Protein AF-C4ZDT3-F1 (afdb_monomer_lite)

Sequence (147 aa):
MAKKNDRKEYNKLKKKKADNKKQQEQCQSEIDVLDEKIERLKAAYRKLDDAKEAIDDIKHNQRNMINSDLYQCMWTGSNAQECYDSCESGNLYTAYDGYVSNIDAAEDAINWEINTLKEKVNEKYGVLSGLVNAWDDLCTKIQNFFN

Radius of gyration: 31.68 Å; chains: 1; bounding box: 73×24×88 Å

Foldseek 3Di:
DVVVVLVVVLVVLVVVLVVLVVVLVVLVVVLVVLVVVLVVLVVVLVVLVVVLVVLVVVLVVLVCCQPDPVNVVPDDDDVSVVSNCVSVVCPSVVVSVVSNVVSVVSSVVSVVVSVVSVVVSVVSVVVSVVSVVVSVVSVVVSVVSVD

Structure (mmCIF, N/CA/C/O backbone):
data_AF-C4ZDT3-F1
#
_entry.id   AF-C4ZDT3-F1
#
loop_
_atom_site.group_PDB
_atom_site.id
_atom_site.type_symbol
_atom_site.label_atom_id
_atom_site.label_alt_id
_atom_site.label_comp_id
_atom_site.label_asym_i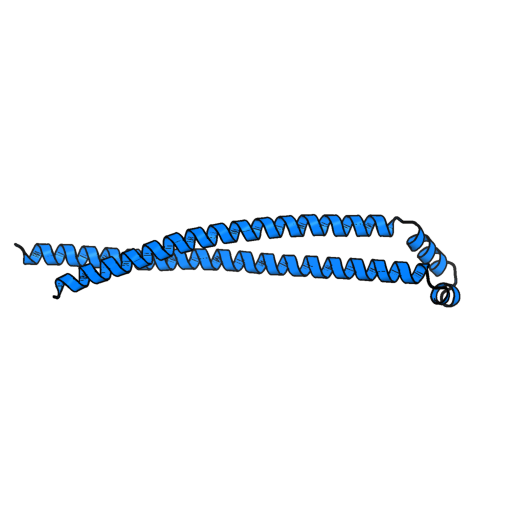d
_atom_site.label_entity_id
_atom_site.label_seq_id
_atom_site.pdbx_PDB_ins_code
_atom_site.Cartn_x
_atom_site.Cartn_y
_atom_site.Cartn_z
_atom_site.occupancy
_atom_site.B_iso_or_equiv
_atom_site.auth_seq_id
_atom_site.auth_comp_id
_atom_site.auth_asym_id
_atom_site.auth_atom_id
_atom_site.pdbx_PDB_model_num
ATOM 1 N N . MET A 1 1 ? -38.920 -2.439 44.630 1.00 52.78 1 MET A N 1
ATOM 2 C CA . MET A 1 1 ? -38.571 -1.562 43.485 1.00 52.78 1 MET A CA 1
ATOM 3 C C . MET A 1 1 ? -37.161 -1.806 42.933 1.00 52.78 1 MET A C 1
ATOM 5 O O . MET A 1 1 ? -37.022 -1.719 41.720 1.00 52.78 1 MET A O 1
ATOM 9 N N . ALA A 1 2 ? -36.171 -2.202 43.751 1.00 58.75 2 ALA A N 1
ATOM 10 C CA . ALA A 1 2 ? -34.787 -2.493 43.327 1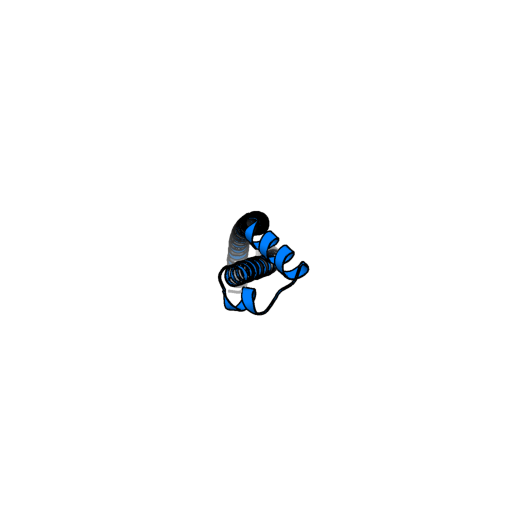.00 58.75 2 ALA A CA 1
ATOM 11 C C . ALA A 1 2 ? -34.662 -3.468 42.128 1.00 58.75 2 ALA A C 1
ATOM 13 O O . ALA A 1 2 ? -34.233 -3.057 41.058 1.00 58.75 2 ALA A O 1
ATOM 14 N N . LYS A 1 3 ? -35.226 -4.685 42.216 1.00 63.25 3 LYS A N 1
ATOM 15 C CA . LYS A 1 3 ? -35.120 -5.721 41.157 1.00 63.25 3 LYS A CA 1
ATOM 16 C C . LYS A 1 3 ? -35.597 -5.305 39.750 1.00 63.25 3 LYS A C 1
ATOM 18 O O . LYS A 1 3 ? -35.141 -5.852 38.748 1.00 63.25 3 LYS A O 1
ATOM 23 N N . LYS A 1 4 ? -36.554 -4.369 39.644 1.00 68.19 4 LYS A N 1
ATOM 24 C CA . LYS A 1 4 ? -37.061 -3.874 38.345 1.00 68.19 4 LYS A CA 1
ATOM 25 C C . LYS A 1 4 ? -36.125 -2.821 37.746 1.00 68.19 4 LYS A C 1
ATOM 27 O O . LYS A 1 4 ? -36.078 -2.697 36.524 1.00 68.19 4 LYS A O 1
ATOM 32 N N . ASN A 1 5 ? -35.408 -2.079 38.590 1.00 74.25 5 ASN A N 1
ATOM 33 C CA . ASN A 1 5 ? -34.404 -1.110 38.168 1.00 74.25 5 ASN A CA 1
ATOM 34 C C . ASN A 1 5 ? -33.146 -1.829 37.658 1.00 74.25 5 ASN A C 1
ATOM 36 O O . ASN A 1 5 ? -32.692 -1.551 36.551 1.00 74.25 5 ASN A O 1
ATOM 40 N N . ASP A 1 6 ? -32.702 -2.861 38.379 1.00 81.38 6 ASP A N 1
ATOM 41 C CA . ASP A 1 6 ? -31.522 -3.660 38.018 1.00 81.38 6 ASP A CA 1
ATOM 42 C C . ASP A 1 6 ? -31.698 -4.352 36.657 1.00 81.38 6 ASP A C 1
ATOM 44 O O . ASP A 1 6 ? -30.817 -4.319 35.800 1.00 81.38 6 ASP A O 1
ATOM 48 N N . ARG A 1 7 ? -32.899 -4.887 36.383 1.00 87.56 7 ARG A N 1
ATOM 49 C CA . ARG A 1 7 ? -33.219 -5.508 35.086 1.00 87.56 7 ARG A CA 1
ATOM 50 C C . ARG A 1 7 ? -33.226 -4.510 33.922 1.00 87.56 7 ARG A C 1
ATOM 52 O O . ARG A 1 7 ? -32.894 -4.884 32.796 1.00 87.56 7 ARG A O 1
ATOM 59 N N . LYS A 1 8 ? -33.623 -3.254 34.160 1.00 92.06 8 LYS A N 1
ATOM 60 C CA . LYS A 1 8 ? -33.584 -2.199 33.133 1.00 92.06 8 LYS A CA 1
ATOM 61 C C . LYS A 1 8 ? -32.144 -1.813 32.803 1.00 92.06 8 LYS A C 1
ATOM 63 O O . LYS A 1 8 ? -31.813 -1.731 31.620 1.00 92.06 8 LYS A O 1
ATOM 68 N N . GLU A 1 9 ? -31.303 -1.624 33.818 1.00 93.25 9 GLU A N 1
ATOM 69 C CA . GLU A 1 9 ? -29.896 -1.261 33.618 1.00 93.25 9 GLU A CA 1
ATOM 70 C C . GLU A 1 9 ? -29.117 -2.398 32.943 1.00 93.25 9 GLU A C 1
ATOM 72 O O . GLU A 1 9 ? -28.416 -2.160 31.960 1.00 93.25 9 GLU A O 1
ATOM 77 N N . TYR A 1 10 ? -29.352 -3.651 33.346 1.00 93.81 10 TYR A N 1
ATOM 78 C CA . TYR A 1 10 ? -28.793 -4.825 32.671 1.00 93.81 10 TYR A CA 1
ATOM 79 C C . TYR A 1 10 ? -29.124 -4.860 31.168 1.00 93.81 10 TYR A C 1
ATOM 81 O O . TYR A 1 10 ? -28.238 -5.002 30.322 1.00 93.81 10 TYR A O 1
ATOM 89 N N . ASN A 1 11 ? -30.400 -4.678 30.804 1.00 94.56 11 ASN A N 1
ATOM 90 C CA . ASN A 1 11 ? -30.822 -4.683 29.399 1.00 94.56 11 ASN A CA 1
ATOM 91 C C . ASN A 1 11 ? -30.187 -3.535 28.597 1.00 94.56 11 ASN A C 1
ATOM 93 O O . ASN A 1 11 ? -29.829 -3.715 27.431 1.00 94.56 11 ASN A O 1
ATOM 97 N N . LYS A 1 12 ? -30.022 -2.362 29.218 1.00 96.44 12 LYS A N 1
ATOM 98 C CA . LYS A 1 12 ? -29.347 -1.207 28.616 1.00 96.44 12 LYS A CA 1
ATOM 99 C C . LYS A 1 12 ? -27.870 -1.500 28.350 1.00 96.44 12 LYS A C 1
ATOM 101 O O . LYS A 1 12 ? -27.396 -1.217 27.252 1.00 96.44 12 LYS A O 1
ATOM 106 N N . LEU A 1 13 ? -27.160 -2.099 29.307 1.00 96.69 13 LEU A N 1
ATOM 107 C CA . LEU A 1 13 ? -25.764 -2.512 29.131 1.00 96.69 13 LEU A CA 1
ATOM 108 C C . LEU A 1 13 ? -25.623 -3.572 28.034 1.00 96.69 13 LEU A C 1
ATOM 110 O O . LEU A 1 13 ? -24.750 -3.452 27.178 1.00 96.69 13 LEU A O 1
ATOM 114 N N . LYS A 1 14 ? -26.530 -4.556 27.987 1.00 96.38 14 LYS A N 1
ATOM 115 C CA . LYS A 1 14 ? -26.552 -5.573 26.926 1.00 96.38 14 LYS A CA 1
ATOM 116 C C . LYS A 1 14 ? -26.736 -4.954 25.536 1.00 96.38 14 LYS A C 1
ATOM 118 O O . LYS A 1 14 ? -26.063 -5.370 24.596 1.00 96.38 14 LYS A O 1
ATOM 123 N N . LYS A 1 15 ? -27.609 -3.946 25.408 1.00 97.75 15 LYS A N 1
ATOM 124 C CA . LYS A 1 15 ? -27.790 -3.206 24.152 1.00 97.75 15 LYS A CA 1
ATOM 125 C C . LYS A 1 15 ? -26.519 -2.449 23.760 1.00 97.75 15 LYS A C 1
ATOM 127 O O . LYS A 1 15 ? -26.041 -2.633 22.650 1.00 97.75 15 LYS A O 1
ATOM 132 N N . LYS A 1 16 ? -25.928 -1.686 24.689 1.00 98.00 16 LYS A N 1
ATOM 133 C CA . LYS A 1 16 ? -24.658 -0.974 24.454 1.00 98.00 16 LYS A CA 1
ATOM 134 C C . LYS A 1 16 ? -23.542 -1.912 24.004 1.00 98.00 16 LYS A C 1
ATOM 136 O O . LYS A 1 16 ? -22.795 -1.572 23.100 1.00 98.00 16 LYS A O 1
ATOM 141 N N . LYS A 1 17 ? -23.457 -3.098 24.611 1.00 97.44 17 LYS A N 1
ATOM 142 C CA . LYS A 1 17 ? -22.500 -4.136 24.226 1.00 97.44 17 LYS A CA 1
ATOM 143 C C . LYS A 1 17 ? -22.724 -4.574 22.775 1.00 97.44 17 LYS A C 1
ATOM 145 O O . LYS A 1 17 ? -21.786 -4.565 21.990 1.00 97.44 17 LYS A O 1
ATOM 150 N N . ALA A 1 18 ? -23.962 -4.889 22.392 1.00 97.88 18 ALA A N 1
ATOM 151 C CA . ALA A 1 18 ? -24.282 -5.257 21.010 1.00 97.88 18 ALA A CA 1
ATOM 152 C C . ALA A 1 18 ? -23.970 -4.135 20.001 1.00 97.88 18 ALA A C 1
ATOM 154 O O . ALA A 1 18 ? -23.426 -4.415 18.936 1.00 97.88 18 ALA A O 1
ATOM 155 N N . ASP A 1 19 ? -24.278 -2.882 20.342 1.00 98.44 19 ASP A N 1
ATOM 156 C CA . ASP A 1 19 ? -23.991 -1.723 19.489 1.00 98.44 19 ASP A CA 1
ATOM 157 C C . ASP A 1 19 ? -22.476 -1.498 19.340 1.00 98.44 19 ASP A C 1
ATOM 159 O O . ASP A 1 19 ? -21.992 -1.280 18.232 1.00 98.44 19 ASP A O 1
ATOM 163 N N . ASN A 1 20 ? -21.712 -1.632 20.427 1.00 98.50 20 ASN A N 1
ATOM 164 C CA . ASN A 1 20 ? -20.253 -1.540 20.402 1.00 98.50 20 ASN A CA 1
ATOM 165 C C . ASN A 1 20 ? -19.626 -2.625 19.505 1.00 98.50 20 ASN A C 1
ATOM 167 O O . ASN A 1 20 ? -18.765 -2.299 18.695 1.00 98.50 20 ASN A O 1
ATOM 171 N N . LYS A 1 21 ? -20.110 -3.878 19.550 1.00 98.12 21 LYS A N 1
ATOM 172 C CA . LYS A 1 21 ? -19.629 -4.935 18.638 1.00 98.12 21 LYS A CA 1
ATOM 173 C C . LYS A 1 21 ? -19.820 -4.567 17.168 1.00 98.12 21 LYS A C 1
ATOM 175 O O . LYS A 1 21 ? -18.899 -4.729 16.379 1.00 98.12 21 LYS A O 1
ATOM 180 N N . LYS A 1 22 ? -20.989 -4.028 16.812 1.00 98.25 22 LYS A N 1
ATOM 181 C CA . LYS A 1 22 ? -21.254 -3.572 15.439 1.00 98.25 22 LYS A CA 1
ATOM 182 C C . LYS A 1 22 ? -20.308 -2.448 15.019 1.00 98.25 22 LYS A C 1
ATOM 184 O O . LYS A 1 22 ? -19.872 -2.413 13.877 1.00 98.25 22 LYS A O 1
ATOM 189 N N . GLN A 1 23 ? -19.986 -1.535 15.935 1.00 98.31 23 GLN A N 1
ATOM 190 C CA . GLN A 1 23 ? -19.016 -0.471 15.671 1.00 98.31 23 GLN A CA 1
ATOM 191 C C . GLN A 1 23 ? -17.602 -1.026 15.465 1.00 98.31 23 GLN A C 1
ATOM 193 O O . GLN A 1 23 ? -16.901 -0.536 14.587 1.00 98.31 23 GLN A O 1
ATOM 198 N N . GLN A 1 24 ? -17.196 -2.051 16.224 1.00 98.50 24 GLN A N 1
ATOM 199 C CA . GLN A 1 24 ? -15.912 -2.728 16.013 1.00 98.50 24 GLN A CA 1
ATOM 200 C C . GLN A 1 24 ? -15.854 -3.389 14.630 1.00 98.50 24 GLN A C 1
ATOM 202 O O . GLN A 1 24 ? -14.900 -3.165 13.896 1.00 98.50 24 GLN A O 1
ATOM 207 N N . GLU A 1 25 ? -16.892 -4.143 14.253 1.00 98.31 25 GLU A N 1
ATOM 208 C CA . GLU A 1 25 ? -16.991 -4.804 12.941 1.00 98.31 25 GLU A CA 1
ATOM 209 C C . GLU A 1 25 ? -16.929 -3.789 11.788 1.00 98.31 25 GLU A C 1
ATOM 211 O O . GLU A 1 25 ? -16.190 -3.983 10.824 1.00 98.31 25 GLU A O 1
ATOM 216 N N . GLN A 1 26 ? -17.646 -2.668 11.914 1.00 98.31 26 GLN A N 1
ATOM 217 C CA . GLN A 1 26 ? -17.606 -1.583 10.934 1.00 98.31 26 GLN A CA 1
ATOM 218 C C . GLN A 1 26 ? -16.214 -0.942 10.847 1.00 98.31 26 GLN A C 1
ATOM 220 O O . GLN A 1 26 ? -15.702 -0.721 9.752 1.00 98.31 26 GLN A O 1
ATOM 225 N N . CYS A 1 27 ? -15.589 -0.658 11.993 1.00 98.19 27 CYS A N 1
ATOM 226 C CA . CYS A 1 27 ? -14.259 -0.055 12.040 1.00 98.19 27 CYS A CA 1
ATOM 227 C C . CYS A 1 27 ? -13.197 -0.979 11.431 1.00 98.19 27 CYS A C 1
ATOM 229 O O . CYS A 1 27 ? -12.329 -0.502 10.706 1.00 98.19 27 CYS A O 1
ATOM 231 N N . GLN A 1 28 ? -13.286 -2.288 11.683 1.00 98.38 28 GLN A N 1
ATOM 232 C CA . GLN A 1 28 ? -12.394 -3.272 11.075 1.00 98.38 28 GLN A CA 1
ATOM 233 C C . GLN A 1 28 ? -12.575 -3.322 9.555 1.00 98.38 28 GLN A C 1
ATOM 235 O O . GLN A 1 28 ? -11.593 -3.240 8.829 1.00 98.38 28 GLN A O 1
ATOM 240 N N . SER A 1 29 ? -13.817 -3.346 9.062 1.00 98.38 29 SER A N 1
ATOM 241 C CA . SER A 1 29 ? -14.071 -3.335 7.617 1.00 98.38 29 SER A CA 1
ATOM 242 C C . SER A 1 29 ? -13.503 -2.090 6.924 1.00 98.38 29 SER A C 1
ATOM 244 O O . SER A 1 29 ? -13.061 -2.176 5.782 1.00 98.38 29 SER A O 1
ATOM 246 N N . GLU A 1 30 ? -13.515 -0.930 7.583 1.00 98.31 30 GLU A N 1
ATOM 247 C CA . GLU A 1 30 ? -12.909 0.293 7.044 1.00 98.31 30 GLU A CA 1
ATOM 248 C C . GLU A 1 30 ? -11.379 0.211 6.988 1.00 98.31 30 GLU A C 1
ATOM 250 O O . GLU A 1 30 ? -10.785 0.697 6.025 1.00 98.31 30 GLU A O 1
ATOM 255 N N . ILE A 1 31 ? -10.750 -0.413 7.989 1.00 98.50 31 ILE A N 1
ATOM 256 C CA . ILE A 1 31 ? -9.307 -0.690 7.997 1.00 98.50 31 ILE A CA 1
ATOM 257 C C . ILE A 1 31 ? -8.950 -1.617 6.833 1.00 98.50 31 ILE A C 1
ATOM 259 O O . ILE A 1 31 ? -8.075 -1.278 6.042 1.00 98.50 31 ILE A O 1
ATOM 263 N N . ASP A 1 32 ? -9.687 -2.717 6.668 1.00 98.44 32 ASP A N 1
ATOM 264 C CA . ASP A 1 32 ? -9.422 -3.713 5.625 1.00 98.44 32 ASP A CA 1
ATOM 265 C C . ASP A 1 32 ? -9.469 -3.084 4.216 1.00 98.44 32 ASP A C 1
ATOM 267 O O . ASP A 1 32 ? -8.609 -3.340 3.373 1.00 98.44 32 ASP A O 1
ATOM 271 N N . VAL A 1 33 ? -10.429 -2.184 3.967 1.00 98.50 33 VAL A N 1
ATOM 272 C CA . VAL A 1 33 ? -10.537 -1.448 2.693 1.00 98.50 33 VAL A CA 1
ATOM 273 C C . VAL A 1 33 ? -9.340 -0.519 2.457 1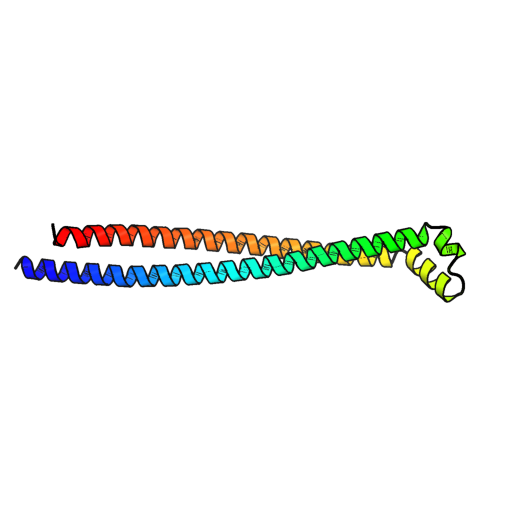.00 98.50 33 VAL A C 1
ATOM 275 O O . VAL A 1 33 ? -8.874 -0.378 1.320 1.00 98.50 33 VAL A O 1
ATOM 278 N N . LEU A 1 34 ? -8.843 0.145 3.503 1.00 98.56 34 LEU A N 1
ATOM 279 C CA . LEU A 1 34 ? -7.664 1.006 3.399 1.00 98.56 34 LEU A CA 1
ATOM 280 C C . LEU A 1 34 ? -6.401 0.181 3.127 1.00 98.56 34 LEU A C 1
ATOM 282 O O . LEU A 1 34 ? -5.618 0.555 2.249 1.00 98.56 34 LEU A O 1
ATOM 286 N N . ASP A 1 35 ? -6.241 -0.950 3.811 1.00 98.50 35 ASP A N 1
ATOM 287 C CA . ASP A 1 35 ? -5.122 -1.871 3.611 1.00 98.50 35 ASP A CA 1
ATOM 288 C C . ASP A 1 35 ? -5.124 -2.454 2.190 1.00 98.50 35 ASP A C 1
ATOM 290 O O . ASP A 1 35 ? -4.090 -2.453 1.517 1.00 98.50 35 ASP A O 1
ATOM 294 N N . GLU A 1 36 ? -6.289 -2.836 1.655 1.00 98.50 36 GLU A N 1
ATOM 295 C CA . GLU A 1 36 ? -6.410 -3.243 0.250 1.00 98.50 36 GLU A CA 1
ATOM 296 C C . GLU A 1 36 ? -5.952 -2.146 -0.720 1.00 98.50 36 GLU A C 1
ATOM 298 O O . GLU A 1 36 ? -5.273 -2.427 -1.714 1.00 98.50 36 GLU A O 1
ATOM 303 N N . LYS A 1 37 ? -6.317 -0.883 -0.460 1.00 98.50 37 LYS A N 1
ATOM 304 C CA . LYS A 1 37 ? -5.893 0.245 -1.302 1.00 98.50 37 LYS A CA 1
ATOM 305 C C . LYS A 1 37 ? -4.374 0.429 -1.243 1.00 98.50 37 LYS A C 1
ATOM 307 O O . LYS A 1 37 ? -3.755 0.642 -2.287 1.00 98.50 37 LYS A O 1
ATOM 312 N N . ILE A 1 38 ? -3.777 0.313 -0.056 1.00 98.69 38 ILE A N 1
ATOM 313 C CA . ILE A 1 38 ? -2.323 0.374 0.138 1.00 98.69 38 ILE A CA 1
ATOM 314 C C . ILE A 1 38 ? -1.627 -0.736 -0.658 1.00 98.69 38 ILE A C 1
ATOM 316 O O . ILE A 1 38 ? -0.661 -0.458 -1.368 1.00 98.69 38 ILE A O 1
ATOM 320 N N . GLU A 1 39 ? -2.118 -1.975 -0.604 1.00 98.56 39 GLU A N 1
ATOM 321 C CA . GLU A 1 39 ? -1.505 -3.090 -1.335 1.00 98.56 39 GLU A CA 1
ATOM 322 C C . GLU A 1 39 ? -1.596 -2.924 -2.857 1.00 98.56 39 GLU A C 1
ATOM 324 O O . GLU A 1 39 ? -0.626 -3.198 -3.572 1.00 98.56 39 GLU A O 1
ATOM 329 N N . ARG A 1 40 ? -2.711 -2.389 -3.371 1.00 98.56 40 ARG A N 1
ATOM 330 C CA . ARG A 1 40 ? -2.835 -2.051 -4.800 1.00 98.56 40 ARG A CA 1
ATOM 331 C C . ARG A 1 40 ? -1.832 -0.976 -5.221 1.00 98.56 40 ARG A C 1
ATOM 333 O O . ARG A 1 40 ? -1.226 -1.103 -6.283 1.00 98.56 40 ARG A O 1
ATOM 340 N N . LEU A 1 41 ? -1.618 0.045 -4.390 1.00 98.69 41 LEU A N 1
ATOM 341 C CA . LEU A 1 41 ? -0.624 1.092 -4.648 1.00 98.69 41 LEU A CA 1
ATOM 342 C C . LEU A 1 41 ? 0.808 0.544 -4.616 1.00 98.69 41 LEU A C 1
ATOM 344 O O . LEU A 1 41 ? 1.579 0.827 -5.527 1.00 98.69 41 LEU A O 1
ATOM 348 N N . LYS A 1 42 ? 1.148 -0.319 -3.651 1.00 98.50 42 LYS A N 1
ATOM 349 C CA . LYS A 1 42 ? 2.452 -1.011 -3.622 1.00 98.50 42 LYS A CA 1
ATOM 350 C C . LYS A 1 42 ? 2.671 -1.900 -4.846 1.00 98.50 42 LYS A C 1
ATOM 352 O O . LYS A 1 42 ? 3.798 -2.071 -5.303 1.00 98.50 42 LYS A O 1
ATOM 357 N N . ALA A 1 43 ? 1.618 -2.531 -5.363 1.00 98.38 43 ALA A N 1
ATOM 358 C CA . ALA A 1 43 ? 1.705 -3.310 -6.596 1.00 98.38 43 ALA A CA 1
ATOM 359 C C . ALA A 1 43 ? 1.934 -2.415 -7.825 1.00 98.38 43 ALA A C 1
ATOM 361 O O . ALA A 1 43 ? 2.715 -2.784 -8.695 1.00 98.38 43 ALA A O 1
ATOM 362 N N . ALA A 1 44 ? 1.288 -1.247 -7.890 1.00 98.31 44 ALA A N 1
ATOM 363 C CA . ALA A 1 44 ? 1.530 -0.269 -8.949 1.00 98.31 44 ALA A CA 1
ATOM 364 C C . ALA A 1 44 ? 2.961 0.287 -8.894 1.00 98.31 44 ALA A C 1
ATOM 366 O O . ALA A 1 44 ? 3.617 0.324 -9.927 1.00 98.31 44 ALA A O 1
ATOM 367 N N . TYR A 1 45 ? 3.454 0.623 -7.697 1.00 98.38 45 TYR A N 1
ATOM 368 C CA . TYR A 1 45 ? 4.833 1.063 -7.473 1.00 98.38 45 TYR A CA 1
ATOM 369 C C . TYR A 1 45 ? 5.846 0.064 -8.040 1.00 98.38 45 TYR A C 1
ATOM 371 O O . TYR A 1 45 ? 6.688 0.430 -8.843 1.00 98.38 45 TYR A O 1
ATOM 379 N N . ARG A 1 46 ? 5.714 -1.225 -7.696 1.00 98.25 46 ARG A N 1
ATOM 380 C CA . ARG A 1 46 ? 6.626 -2.274 -8.188 1.00 98.25 46 ARG A CA 1
ATOM 381 C C . ARG A 1 46 ? 6.686 -2.355 -9.715 1.00 98.25 46 ARG A C 1
ATOM 383 O O . ARG A 1 46 ? 7.749 -2.559 -10.267 1.00 98.25 46 ARG A O 1
ATOM 390 N N . LYS A 1 47 ? 5.560 -2.144 -10.403 1.00 98.06 47 LYS A N 1
ATOM 391 C CA . LYS A 1 47 ? 5.543 -2.129 -11.875 1.00 98.06 47 LYS A CA 1
ATOM 392 C C . LYS A 1 47 ? 6.251 -0.914 -12.473 1.00 98.06 47 LYS A C 1
ATOM 394 O O . LYS A 1 47 ? 6.713 -0.997 -13.605 1.00 98.06 47 LYS A O 1
ATOM 399 N N . LEU A 1 48 ? 6.245 0.217 -11.769 1.00 97.75 48 LEU A N 1
ATOM 400 C CA . LEU A 1 48 ? 6.981 1.410 -12.184 1.00 97.75 48 LEU A CA 1
ATOM 401 C C . LEU A 1 48 ? 8.487 1.195 -12.009 1.00 97.75 48 LEU A C 1
ATOM 403 O O . LEU A 1 48 ? 9.233 1.471 -12.944 1.00 97.75 48 LEU A O 1
ATOM 407 N N . ASP A 1 49 ? 8.880 0.592 -10.889 1.00 96.50 49 ASP A N 1
ATOM 408 C CA . ASP A 1 49 ? 10.260 0.198 -10.593 1.00 96.50 49 ASP A CA 1
ATOM 409 C C . ASP A 1 49 ? 10.796 -0.782 -11.657 1.00 96.50 49 ASP A C 1
ATOM 411 O O . ASP A 1 49 ? 11.803 -0.500 -12.305 1.00 96.50 49 ASP A O 1
ATOM 415 N N . ASP A 1 50 ? 10.042 -1.848 -11.972 1.00 97.25 50 ASP A N 1
ATOM 416 C CA . ASP A 1 50 ? 10.373 -2.795 -13.055 1.00 97.25 50 ASP A CA 1
ATOM 417 C C . ASP A 1 50 ? 10.535 -2.084 -14.419 1.00 97.25 50 ASP A C 1
ATOM 419 O O . ASP A 1 50 ? 11.410 -2.409 -15.224 1.00 97.25 50 ASP A O 1
ATOM 423 N N . ALA A 1 51 ? 9.666 -1.108 -14.718 1.00 96.69 51 ALA A N 1
ATOM 424 C CA . ALA A 1 51 ? 9.723 -0.362 -15.974 1.00 96.69 51 ALA A CA 1
ATOM 425 C C . ALA A 1 51 ? 10.952 0.553 -16.046 1.00 96.69 51 ALA A C 1
ATOM 427 O O . ALA A 1 51 ? 11.516 0.740 -17.126 1.00 96.69 51 ALA A O 1
ATOM 428 N N . LYS A 1 52 ? 11.372 1.113 -14.911 1.00 95.62 52 LYS A N 1
ATOM 429 C CA . LYS A 1 52 ? 12.569 1.942 -14.804 1.00 95.62 52 LYS A CA 1
ATOM 430 C C . LYS A 1 52 ? 13.837 1.108 -14.981 1.00 95.62 52 LYS A C 1
ATOM 432 O O . LYS A 1 52 ? 14.689 1.501 -15.775 1.00 95.62 52 LYS A O 1
ATOM 437 N N . GLU A 1 53 ? 13.908 -0.071 -14.362 1.00 95.94 53 GLU A N 1
ATOM 438 C CA . GLU A 1 53 ? 15.005 -1.028 -14.577 1.00 95.94 53 GLU A CA 1
ATOM 439 C C . GLU A 1 53 ? 15.105 -1.434 -16.058 1.00 95.94 53 GLU A C 1
ATOM 441 O O . GLU A 1 53 ? 16.183 -1.388 -16.650 1.00 95.94 53 GLU A O 1
ATOM 446 N N . ALA A 1 54 ? 13.972 -1.708 -16.714 1.00 96.44 54 ALA A N 1
ATOM 447 C CA . ALA A 1 54 ? 13.955 -2.017 -18.144 1.00 96.44 54 ALA A CA 1
ATOM 448 C C . ALA A 1 54 ? 14.465 -0.854 -19.023 1.00 96.44 54 ALA A C 1
ATOM 450 O O . ALA A 1 54 ? 15.121 -1.089 -20.041 1.00 96.44 54 ALA A O 1
ATOM 451 N N . ILE A 1 55 ? 14.180 0.402 -18.656 1.00 95.00 55 ILE A N 1
ATOM 452 C CA . ILE A 1 55 ? 14.722 1.577 -19.359 1.00 95.00 55 ILE A CA 1
ATOM 453 C C . ILE A 1 55 ? 16.240 1.664 -19.167 1.00 95.00 55 ILE A C 1
ATOM 455 O O . ILE A 1 55 ? 16.959 1.923 -20.137 1.00 95.00 55 ILE A O 1
ATOM 459 N N . ASP A 1 56 ? 16.734 1.420 -17.954 1.00 92.00 56 ASP A N 1
ATOM 460 C CA . ASP A 1 56 ? 18.168 1.421 -17.661 1.00 92.00 56 ASP A CA 1
ATOM 461 C C . ASP A 1 56 ? 18.912 0.324 -18.443 1.00 92.00 56 ASP A C 1
ATOM 463 O O . ASP A 1 56 ? 19.964 0.598 -19.032 1.00 92.00 56 ASP A O 1
ATOM 467 N N . ASP A 1 57 ? 18.332 -0.872 -18.566 1.00 93.88 57 ASP A N 1
ATOM 468 C CA . ASP A 1 57 ? 18.860 -1.959 -19.400 1.00 93.88 57 ASP A CA 1
ATOM 469 C C . ASP A 1 57 ? 18.920 -1.578 -20.885 1.00 93.88 57 ASP A C 1
ATOM 471 O O . ASP A 1 57 ? 19.928 -1.808 -21.565 1.00 93.88 57 ASP A O 1
ATOM 475 N N . ILE A 1 58 ? 17.859 -0.961 -21.415 1.00 91.00 58 ILE A N 1
ATOM 476 C CA . ILE A 1 58 ? 17.829 -0.475 -22.802 1.00 91.00 58 ILE A CA 1
ATOM 477 C C . ILE A 1 58 ? 18.925 0.575 -23.016 1.00 91.00 58 ILE A C 1
ATOM 479 O O . ILE A 1 58 ? 19.677 0.499 -23.994 1.00 91.00 58 ILE A O 1
ATOM 483 N N . LYS A 1 59 ? 19.061 1.526 -22.087 1.00 89.56 59 LYS A N 1
ATOM 484 C CA . LYS A 1 59 ? 20.082 2.580 -22.125 1.00 89.56 59 LYS A CA 1
ATOM 485 C C . LYS A 1 59 ? 21.493 1.989 -22.076 1.00 89.56 59 LYS A C 1
ATOM 487 O O . LYS A 1 59 ? 22.374 2.433 -22.818 1.00 89.56 59 LYS A O 1
ATOM 492 N N . HIS A 1 60 ? 21.708 0.960 -21.258 1.00 88.94 60 HIS A N 1
ATOM 493 C CA . HIS A 1 60 ? 22.970 0.229 -21.187 1.00 88.94 60 HIS A CA 1
ATOM 494 C C . HIS A 1 60 ? 23.293 -0.494 -22.504 1.00 88.94 60 HIS A C 1
ATOM 496 O O . HIS A 1 60 ? 24.396 -0.350 -23.038 1.00 88.94 60 HIS A O 1
ATOM 502 N N . ASN A 1 61 ? 22.325 -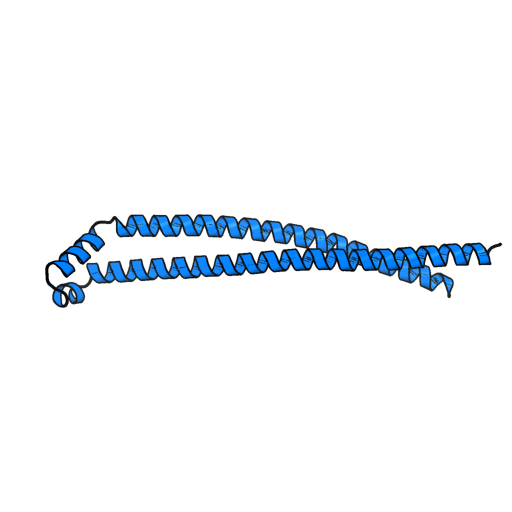1.212 -23.076 1.00 85.69 61 ASN A N 1
ATOM 503 C CA . ASN A 1 61 ? 22.493 -1.921 -24.344 1.00 85.69 61 ASN A CA 1
ATOM 504 C C . ASN A 1 61 ? 22.784 -0.967 -25.508 1.00 85.69 61 ASN A C 1
ATOM 506 O O . ASN A 1 61 ? 23.721 -1.206 -26.272 1.00 85.69 61 ASN A O 1
ATOM 510 N N . GLN A 1 62 ? 22.059 0.152 -25.600 1.00 84.56 62 GLN A N 1
ATOM 511 C CA . GLN A 1 62 ? 22.328 1.198 -26.589 1.00 84.56 62 GLN A CA 1
ATOM 512 C C . GLN A 1 62 ? 23.763 1.724 -26.466 1.00 84.56 62 GLN A C 1
ATOM 514 O O . GLN A 1 62 ? 24.473 1.852 -27.464 1.00 84.56 62 GLN A O 1
ATOM 519 N N . ARG A 1 63 ? 24.226 1.994 -25.241 1.00 84.12 63 ARG A N 1
ATOM 520 C CA . ARG A 1 63 ? 25.601 2.442 -25.002 1.00 84.12 63 ARG A CA 1
ATOM 521 C C . ARG A 1 63 ? 26.628 1.408 -25.467 1.00 84.12 63 ARG A C 1
ATOM 523 O O . ARG A 1 63 ? 27.648 1.792 -26.038 1.00 84.12 63 ARG A O 1
ATOM 530 N N . ASN A 1 64 ? 26.377 0.122 -25.243 1.00 84.06 64 ASN A N 1
ATOM 531 C CA . ASN A 1 64 ? 27.273 -0.945 -25.687 1.00 84.06 64 ASN A CA 1
ATOM 532 C C . ASN A 1 64 ? 27.297 -1.086 -27.214 1.00 84.06 64 ASN A C 1
ATOM 534 O O . ASN A 1 64 ? 28.362 -1.340 -27.767 1.00 84.06 64 ASN A O 1
ATOM 538 N N . MET A 1 65 ? 26.169 -0.872 -27.900 1.00 78.38 65 MET A N 1
ATOM 539 C CA . MET A 1 65 ? 26.122 -0.875 -29.368 1.00 78.38 65 MET A CA 1
ATOM 540 C C . MET A 1 65 ? 26.994 0.224 -29.982 1.00 78.38 65 MET A C 1
ATOM 542 O O . MET A 1 65 ? 27.682 -0.036 -30.963 1.00 78.38 65 MET A O 1
ATOM 546 N N . ILE A 1 66 ? 26.989 1.427 -29.397 1.00 75.44 66 ILE A N 1
ATOM 547 C CA . ILE A 1 66 ? 27.819 2.552 -29.859 1.00 75.44 66 ILE A CA 1
ATOM 548 C C . ILE A 1 66 ? 29.307 2.272 -29.605 1.00 75.44 66 ILE A C 1
ATOM 550 O O . ILE A 1 66 ? 30.139 2.485 -30.478 1.00 75.44 66 ILE A O 1
ATOM 554 N N . ASN A 1 67 ? 29.649 1.792 -28.405 1.00 77.25 67 ASN A N 1
ATOM 555 C CA . ASN A 1 67 ? 31.040 1.719 -27.938 1.00 77.25 67 ASN A CA 1
ATOM 556 C C . ASN A 1 67 ? 31.759 0.400 -28.270 1.00 77.25 67 ASN A C 1
ATOM 558 O O . ASN A 1 67 ? 32.873 0.180 -27.797 1.00 77.25 67 ASN A O 1
ATOM 562 N N . SER A 1 68 ? 31.126 -0.511 -29.009 1.00 77.75 68 SER A N 1
ATOM 563 C CA . SER A 1 68 ? 31.696 -1.822 -29.311 1.00 77.75 68 SER A CA 1
ATOM 564 C C . SER A 1 68 ? 32.096 -1.930 -30.777 1.00 77.75 68 SER A C 1
ATOM 566 O O . SER A 1 68 ? 31.246 -2.077 -31.659 1.00 77.75 68 SER A O 1
ATOM 568 N N . ASP A 1 69 ? 33.409 -1.996 -31.012 1.00 70.94 69 ASP A N 1
ATOM 569 C CA . ASP A 1 69 ? 34.007 -2.283 -32.325 1.00 70.94 69 ASP A CA 1
ATOM 570 C C . ASP A 1 69 ? 33.455 -3.583 -32.944 1.00 70.94 69 ASP A C 1
ATOM 572 O O . ASP A 1 69 ? 33.400 -3.747 -34.162 1.00 70.94 69 ASP A O 1
ATOM 576 N N . LEU A 1 70 ? 33.000 -4.510 -32.095 1.00 67.50 70 LEU A N 1
ATOM 577 C CA . LEU A 1 70 ? 32.446 -5.809 -32.465 1.00 67.50 70 LEU A CA 1
ATOM 578 C C . LEU A 1 70 ? 31.067 -5.675 -33.132 1.00 67.50 70 LEU A C 1
ATOM 580 O O . LEU A 1 70 ? 30.791 -6.366 -34.108 1.00 67.50 70 LEU A O 1
ATOM 584 N N . TYR A 1 71 ? 30.213 -4.762 -32.661 1.00 67.94 71 TYR A N 1
ATOM 585 C CA . TYR A 1 71 ? 28.914 -4.514 -33.293 1.00 67.94 71 TYR A CA 1
ATOM 586 C C . TYR A 1 71 ? 29.071 -3.744 -34.605 1.00 67.94 71 TYR A C 1
ATOM 588 O O . TYR A 1 71 ? 28.492 -4.158 -35.610 1.00 67.94 71 TYR A O 1
ATOM 596 N N . GLN A 1 72 ? 29.910 -2.703 -34.623 1.00 65.94 72 GLN A N 1
ATOM 597 C CA . GLN A 1 72 ? 30.157 -1.902 -35.828 1.00 65.94 72 GLN A CA 1
ATOM 598 C C . GLN A 1 72 ? 30.766 -2.723 -36.977 1.00 65.94 72 GLN A C 1
ATOM 600 O O . GLN A 1 72 ? 30.481 -2.454 -38.143 1.00 65.94 72 GLN A O 1
ATOM 605 N N . CYS A 1 73 ? 31.578 -3.748 -36.679 1.00 70.56 73 CYS A N 1
ATOM 606 C CA . CYS A 1 73 ? 32.155 -4.605 -37.719 1.00 70.56 73 CYS A CA 1
ATOM 607 C C . CYS A 1 73 ? 31.251 -5.773 -38.158 1.00 70.56 73 CYS A C 1
ATOM 609 O O . CYS A 1 73 ? 31.423 -6.269 -39.272 1.00 70.56 73 CYS A O 1
ATOM 611 N N . MET A 1 74 ? 30.291 -6.212 -37.331 1.00 72.62 74 MET A N 1
ATOM 612 C CA . MET A 1 74 ? 29.399 -7.337 -37.659 1.00 72.62 74 MET A CA 1
ATOM 613 C C . MET A 1 74 ? 28.076 -6.921 -38.314 1.00 72.62 74 MET A C 1
ATOM 615 O O . MET A 1 74 ? 27.508 -7.717 -39.064 1.00 72.62 74 MET A O 1
ATOM 619 N N . TRP A 1 75 ? 27.577 -5.705 -38.064 1.00 79.50 75 TRP A N 1
ATOM 620 C CA . TRP A 1 75 ? 26.320 -5.222 -38.639 1.00 79.50 75 TRP A CA 1
ATOM 621 C C . TRP A 1 75 ? 26.541 -3.971 -39.489 1.00 79.50 75 TRP A C 1
ATOM 623 O O . TRP A 1 75 ? 26.804 -2.885 -38.984 1.00 79.50 75 TRP A O 1
ATOM 633 N N . THR A 1 76 ? 26.451 -4.139 -40.810 1.00 80.12 76 THR A N 1
ATOM 634 C CA . THR A 1 76 ? 26.789 -3.106 -41.799 1.00 80.12 76 THR A CA 1
ATOM 635 C C . THR A 1 76 ? 25.640 -2.868 -42.782 1.00 80.12 76 THR A C 1
ATOM 637 O O . THR A 1 76 ? 24.721 -3.681 -42.904 1.00 80.12 76 THR A O 1
ATOM 640 N N . GLY A 1 77 ? 25.685 -1.740 -43.495 1.00 84.31 77 GLY A N 1
ATOM 641 C CA . GLY A 1 77 ? 24.659 -1.320 -44.455 1.00 84.31 77 GLY A CA 1
ATOM 642 C C . GLY A 1 77 ? 23.882 -0.086 -43.992 1.00 84.31 77 GLY A C 1
ATOM 643 O O . GLY A 1 77 ? 23.993 0.339 -42.845 1.00 84.31 77 GLY A O 1
ATOM 644 N N . SER A 1 78 ? 23.086 0.498 -44.893 1.00 84.44 78 SER A N 1
ATOM 645 C CA . SER A 1 78 ? 22.388 1.775 -44.658 1.00 84.44 78 SER A CA 1
ATOM 646 C C . SER A 1 78 ? 21.495 1.759 -43.416 1.00 84.44 78 SER A C 1
ATOM 648 O O . SER A 1 78 ? 21.503 2.709 -42.644 1.00 84.44 78 SER A O 1
ATOM 650 N N . ASN A 1 79 ? 20.782 0.655 -43.187 1.00 83.25 79 ASN A N 1
ATOM 651 C CA . ASN A 1 79 ? 19.866 0.524 -42.052 1.00 83.25 79 ASN A CA 1
ATOM 652 C C . ASN A 1 79 ? 20.611 0.412 -40.711 1.00 83.25 79 ASN A C 1
ATOM 654 O O . ASN A 1 79 ? 20.104 0.859 -39.687 1.00 83.25 79 ASN A O 1
ATOM 658 N N . ALA A 1 80 ? 21.806 -0.192 -40.709 1.00 82.50 80 ALA A N 1
ATOM 659 C CA . ALA A 1 80 ? 22.643 -0.271 -39.515 1.00 82.50 80 ALA A CA 1
ATOM 660 C C . ALA A 1 80 ? 23.202 1.116 -39.167 1.00 82.50 80 ALA A C 1
ATOM 662 O O . ALA A 1 80 ? 23.124 1.535 -38.016 1.00 82.50 80 ALA A O 1
ATOM 663 N N . GLN A 1 81 ? 23.674 1.861 -40.176 1.00 83.25 81 GLN A N 1
ATOM 664 C CA . GLN A 1 81 ? 24.169 3.227 -39.993 1.00 83.25 81 GLN A CA 1
ATOM 665 C C . GLN A 1 81 ? 23.089 4.153 -39.420 1.00 83.25 81 GLN A C 1
ATOM 667 O O . GLN A 1 81 ? 23.340 4.838 -38.437 1.00 83.25 81 GLN A O 1
ATOM 672 N N . GLU A 1 82 ? 21.868 4.104 -39.958 1.00 83.75 82 GLU A N 1
ATOM 673 C CA . GLU A 1 82 ? 20.739 4.892 -39.444 1.00 83.75 82 GLU A CA 1
ATOM 674 C C . GLU A 1 82 ? 20.432 4.579 -37.966 1.00 83.75 82 GLU A C 1
ATOM 676 O O . GLU A 1 82 ? 20.097 5.472 -37.182 1.00 83.75 82 GLU A O 1
ATOM 681 N N . CYS A 1 83 ? 20.593 3.317 -37.557 1.00 81.12 83 CYS A N 1
ATOM 682 C CA . CYS A 1 83 ? 20.432 2.900 -36.169 1.00 81.12 83 CYS A CA 1
ATOM 683 C C . CYS A 1 83 ? 21.547 3.456 -35.265 1.00 81.12 83 CYS A C 1
ATOM 685 O O . CYS A 1 83 ? 21.242 3.995 -34.199 1.00 81.12 83 CYS A O 1
ATOM 687 N N . TYR A 1 84 ? 22.815 3.388 -35.688 1.00 82.25 84 TYR A N 1
ATOM 688 C CA . TYR A 1 84 ? 23.942 3.962 -34.942 1.00 82.25 84 TYR A CA 1
ATOM 689 C C . TYR A 1 84 ? 23.827 5.480 -34.807 1.00 82.25 84 TYR A C 1
ATOM 691 O O . TYR A 1 84 ? 23.906 5.994 -33.693 1.00 82.25 84 TYR A O 1
ATOM 699 N N . ASP A 1 85 ? 23.527 6.177 -35.903 1.00 83.69 85 ASP A N 1
ATOM 700 C CA . ASP A 1 85 ? 23.340 7.629 -35.914 1.00 83.69 85 ASP A CA 1
ATOM 701 C C . ASP A 1 85 ? 22.206 8.036 -34.959 1.00 83.69 85 ASP A C 1
ATOM 703 O O . ASP A 1 85 ? 22.327 8.992 -34.190 1.00 83.69 85 ASP A O 1
ATOM 707 N N . SER A 1 86 ? 21.113 7.265 -34.935 1.00 80.62 86 SER A N 1
ATOM 708 C CA . SER A 1 86 ? 20.012 7.473 -33.989 1.00 80.62 86 SER A CA 1
ATOM 709 C C . SER A 1 86 ? 20.456 7.275 -32.536 1.00 80.62 86 SER A C 1
ATOM 711 O O . SER A 1 86 ? 20.071 8.061 -31.665 1.00 80.62 86 SER A O 1
ATOM 713 N N . CYS A 1 87 ? 21.293 6.269 -32.269 1.00 80.94 87 CYS A N 1
ATOM 714 C CA . CYS A 1 87 ? 21.842 5.993 -30.942 1.00 80.94 87 CYS A CA 1
ATOM 715 C C . CYS A 1 87 ? 22.818 7.081 -30.462 1.00 80.94 87 CYS A C 1
ATOM 717 O O . CYS A 1 87 ? 22.826 7.403 -29.270 1.00 80.94 87 CYS A O 1
ATOM 719 N N . GLU A 1 88 ? 23.603 7.664 -31.369 1.00 81.50 88 GLU A N 1
ATOM 720 C CA . GLU A 1 88 ? 24.563 8.740 -31.093 1.00 81.50 88 GLU A CA 1
ATOM 721 C C . GLU A 1 88 ? 23.918 10.130 -31.030 1.00 81.50 88 GLU A C 1
ATOM 723 O O . GLU A 1 88 ? 24.433 11.012 -30.345 1.00 81.50 88 GLU A O 1
ATOM 728 N N . SER A 1 89 ? 22.761 10.321 -31.675 1.00 82.56 89 SER A N 1
ATOM 729 C CA . SER A 1 89 ? 22.070 11.617 -31.783 1.00 82.56 89 SER A CA 1
ATOM 730 C C . SER A 1 89 ? 21.708 12.281 -30.446 1.00 82.56 89 SER A C 1
ATOM 732 O O . SER A 1 89 ? 21.292 13.437 -30.427 1.00 82.56 89 SER A O 1
ATOM 734 N N . GLY A 1 90 ? 21.793 11.559 -29.324 1.00 78.50 90 GLY A N 1
ATOM 735 C CA . GLY A 1 90 ? 21.453 12.061 -27.989 1.00 78.50 90 GLY A CA 1
ATOM 736 C C . GLY A 1 90 ? 19.948 12.163 -27.713 1.00 78.50 90 GLY A C 1
ATOM 737 O O . GLY A 1 90 ? 19.540 12.167 -26.552 1.00 78.50 90 GLY A O 1
ATOM 738 N N . ASN A 1 91 ? 19.104 12.168 -28.749 1.00 84.00 91 ASN A N 1
ATOM 739 C CA . ASN A 1 91 ? 17.648 12.284 -28.619 1.00 84.00 91 ASN A CA 1
ATOM 740 C C . ASN A 1 91 ? 17.038 11.136 -27.803 1.00 84.00 91 ASN A C 1
ATOM 742 O O . ASN A 1 91 ? 16.152 11.369 -26.983 1.00 84.00 91 ASN A O 1
ATOM 746 N N . LEU A 1 92 ? 17.541 9.910 -27.986 1.00 83.44 92 LEU A N 1
ATOM 747 C CA . LEU A 1 92 ? 17.090 8.738 -27.231 1.00 83.44 92 LEU A CA 1
ATOM 748 C C . LEU A 1 92 ? 17.437 8.840 -25.741 1.00 83.44 92 LEU A C 1
ATOM 750 O O . LEU A 1 92 ? 16.594 8.537 -24.904 1.00 83.44 92 LEU A O 1
ATOM 754 N N . TYR A 1 93 ? 18.629 9.339 -25.399 1.00 84.94 93 TYR A N 1
ATOM 755 C CA . TYR A 1 93 ? 19.018 9.546 -24.001 1.00 84.94 93 TYR A CA 1
ATOM 756 C C . TYR A 1 93 ? 18.127 10.584 -23.315 1.00 84.94 93 TYR A C 1
ATOM 758 O O . TYR A 1 93 ? 17.612 10.317 -22.234 1.00 84.94 93 TYR A O 1
ATOM 766 N N . THR A 1 94 ? 17.866 11.715 -23.979 1.00 89.00 94 THR A N 1
ATOM 767 C CA . THR A 1 94 ? 16.932 12.738 -23.479 1.00 89.00 94 THR A CA 1
ATOM 768 C C . THR A 1 94 ? 15.523 12.171 -23.286 1.00 89.00 94 THR A C 1
ATOM 770 O O . THR A 1 94 ? 14.861 12.482 -22.297 1.00 89.00 94 THR A O 1
ATOM 773 N N . ALA A 1 95 ? 15.057 11.321 -24.208 1.00 89.94 95 ALA A N 1
ATOM 774 C CA . ALA A 1 95 ? 13.758 10.668 -24.086 1.00 89.94 95 ALA A CA 1
ATOM 775 C C . ALA A 1 95 ? 13.709 9.711 -22.883 1.00 89.94 95 ALA A C 1
ATOM 777 O O . ALA A 1 95 ? 12.765 9.787 -22.098 1.00 89.94 95 ALA A O 1
ATOM 778 N N . TYR A 1 96 ? 14.724 8.857 -22.699 1.00 91.88 96 TYR A N 1
ATOM 779 C CA . TYR A 1 96 ? 14.807 7.957 -21.544 1.00 91.88 96 TYR A CA 1
ATOM 780 C C . TYR A 1 96 ? 14.849 8.717 -20.223 1.00 91.88 96 TYR A C 1
ATOM 782 O O . TYR A 1 96 ? 14.077 8.392 -19.327 1.00 91.88 96 TYR A O 1
ATOM 790 N N . ASP A 1 97 ? 15.672 9.761 -20.115 1.00 91.44 97 ASP A N 1
ATOM 791 C CA . ASP A 1 97 ? 15.759 10.576 -18.899 1.00 91.44 97 ASP A CA 1
ATOM 792 C C . ASP A 1 97 ? 14.413 11.254 -18.587 1.00 91.44 97 ASP A C 1
ATOM 794 O O . ASP A 1 97 ? 14.002 11.334 -17.427 1.00 91.44 97 ASP A O 1
ATOM 798 N N . GLY A 1 98 ? 13.679 11.677 -19.622 1.00 94.75 98 GLY A N 1
ATOM 799 C CA . GLY A 1 98 ? 12.311 12.175 -19.489 1.00 94.75 98 GLY A CA 1
ATOM 800 C C . GLY A 1 98 ? 11.331 11.110 -18.984 1.00 94.75 98 GLY A C 1
ATOM 801 O O . GLY A 1 98 ? 10.525 11.392 -18.097 1.00 94.75 98 GLY A O 1
ATOM 802 N N . TYR A 1 99 ? 11.400 9.881 -19.504 1.00 95.00 99 TYR A N 1
ATOM 803 C CA . TYR A 1 99 ? 10.570 8.773 -19.019 1.00 95.00 99 TYR A CA 1
ATOM 804 C C . TYR A 1 99 ? 10.884 8.412 -17.567 1.00 95.00 99 TYR A C 1
ATOM 806 O O . TYR A 1 99 ? 9.953 8.300 -16.773 1.00 95.00 99 TYR A O 1
ATOM 814 N N . VAL A 1 100 ? 12.165 8.302 -17.208 1.00 96.00 100 VAL A N 1
ATOM 815 C CA . VAL A 1 100 ? 12.601 8.029 -15.831 1.00 96.00 100 VAL A CA 1
ATOM 816 C C . VAL A 1 100 ? 12.123 9.131 -14.888 1.00 96.00 100 VAL A C 1
ATOM 818 O O . VAL A 1 100 ? 11.516 8.829 -13.870 1.00 96.00 100 VAL A O 1
ATOM 821 N N . SER A 1 101 ? 12.272 10.404 -15.267 1.00 96.50 101 SER A N 1
ATOM 822 C CA . SER A 1 101 ? 11.798 11.533 -14.450 1.00 96.50 101 SER A CA 1
ATOM 823 C C . SER A 1 101 ? 10.282 11.497 -14.211 1.00 96.50 101 SER A C 1
ATOM 825 O O . SER A 1 101 ? 9.806 11.828 -13.126 1.00 96.50 101 SER A O 1
ATOM 827 N N . ASN A 1 102 ? 9.501 11.091 -15.218 1.00 96.81 102 ASN A N 1
ATOM 828 C CA . ASN A 1 102 ? 8.052 10.930 -15.074 1.00 96.81 102 ASN A CA 1
ATOM 829 C C . ASN A 1 102 ? 7.687 9.739 -14.177 1.00 96.81 102 ASN A C 1
ATOM 831 O O . ASN A 1 102 ? 6.708 9.821 -13.433 1.00 96.81 102 ASN A O 1
ATOM 835 N N . ILE A 1 103 ? 8.453 8.646 -14.254 1.00 97.44 103 ILE A N 1
ATOM 836 C CA . ILE A 1 103 ? 8.296 7.490 -13.368 1.00 97.44 103 ILE A CA 1
ATOM 837 C C . ILE A 1 103 ? 8.599 7.897 -11.923 1.00 97.44 103 ILE A C 1
ATOM 839 O O . ILE A 1 103 ? 7.756 7.662 -11.063 1.00 97.44 103 ILE A O 1
ATOM 843 N N . ASP A 1 104 ? 9.706 8.598 -11.676 1.00 97.62 104 ASP A N 1
ATOM 844 C CA . ASP A 1 104 ? 10.092 9.087 -10.344 1.00 97.62 104 ASP A CA 1
ATOM 845 C C . ASP A 1 104 ? 8.991 9.952 -9.722 1.00 97.62 104 ASP A C 1
ATOM 847 O O . ASP A 1 104 ? 8.574 9.738 -8.585 1.00 97.62 104 ASP A O 1
ATOM 851 N N . ALA A 1 105 ? 8.436 10.888 -10.498 1.00 97.94 105 ALA A N 1
ATOM 852 C CA . ALA A 1 105 ? 7.333 11.724 -10.036 1.00 97.94 105 ALA A CA 1
ATOM 853 C C . ALA A 1 105 ? 6.074 10.906 -9.678 1.00 97.94 105 ALA A C 1
ATOM 855 O O . ALA A 1 105 ? 5.348 11.248 -8.739 1.00 97.94 105 ALA A O 1
ATOM 856 N N . ALA A 1 106 ? 5.795 9.829 -10.419 1.00 97.88 106 ALA A N 1
ATOM 857 C CA . ALA A 1 106 ? 4.679 8.934 -10.130 1.00 97.88 106 ALA A CA 1
ATOM 858 C C . ALA A 1 106 ? 4.941 8.063 -8.888 1.00 97.88 106 ALA A C 1
ATOM 860 O O . ALA A 1 106 ? 4.037 7.884 -8.069 1.00 97.88 106 ALA A O 1
ATOM 861 N N . GLU A 1 107 ? 6.163 7.558 -8.721 1.00 97.94 107 GLU A N 1
ATOM 862 C CA . GLU A 1 107 ? 6.612 6.818 -7.538 1.00 97.94 107 GLU A CA 1
ATOM 863 C C . GLU A 1 107 ? 6.505 7.668 -6.268 1.00 97.94 107 GLU A C 1
ATOM 865 O O . GLU A 1 107 ? 5.929 7.217 -5.274 1.00 97.94 107 GLU A O 1
ATOM 870 N N . ASP A 1 108 ? 6.958 8.923 -6.319 1.00 98.31 108 ASP A N 1
ATOM 871 C CA . ASP A 1 108 ? 6.844 9.885 -5.221 1.00 98.31 108 ASP A CA 1
ATOM 872 C C . ASP A 1 108 ? 5.382 10.147 -4.841 1.00 98.31 108 ASP A C 1
ATOM 874 O O . ASP A 1 108 ? 5.019 10.119 -3.659 1.00 98.31 108 ASP A O 1
ATOM 878 N N . ALA A 1 109 ? 4.511 10.350 -5.835 1.00 98.38 109 ALA A N 1
ATOM 879 C CA . ALA A 1 109 ? 3.083 10.549 -5.605 1.00 98.38 109 ALA A CA 1
ATOM 880 C C . ALA A 1 109 ? 2.422 9.315 -4.963 1.00 98.38 109 ALA A C 1
ATOM 882 O O . ALA A 1 109 ? 1.614 9.448 -4.038 1.00 98.38 109 ALA A O 1
ATOM 883 N N . ILE A 1 110 ? 2.779 8.108 -5.416 1.00 98.50 110 ILE A N 1
ATOM 884 C CA . ILE A 1 110 ? 2.294 6.853 -4.830 1.00 98.50 110 ILE A CA 1
ATOM 885 C C . ILE A 1 110 ? 2.785 6.704 -3.387 1.00 98.50 110 ILE A C 1
ATOM 887 O O . ILE A 1 110 ? 1.988 6.378 -2.503 1.00 98.50 110 ILE A O 1
ATOM 891 N N . ASN A 1 111 ? 4.067 6.964 -3.130 1.00 98.31 111 ASN A N 1
ATOM 892 C CA . ASN A 1 111 ? 4.655 6.894 -1.794 1.00 98.31 111 ASN A CA 1
ATOM 893 C C . ASN A 1 111 ? 3.973 7.859 -0.824 1.00 98.31 111 ASN A C 1
ATOM 895 O O . ASN A 1 111 ? 3.659 7.482 0.311 1.00 98.31 111 ASN A O 1
ATOM 899 N N . TRP A 1 112 ? 3.688 9.080 -1.281 1.00 98.56 112 TRP A N 1
ATOM 900 C CA . TRP A 1 112 ? 2.926 10.052 -0.510 1.00 98.56 112 TRP A CA 1
ATOM 901 C C . TRP A 1 112 ? 1.553 9.486 -0.126 1.00 98.56 112 TRP A C 1
ATOM 903 O O . TRP A 1 112 ? 1.199 9.454 1.056 1.00 98.56 112 TRP A O 1
ATOM 913 N N . GLU A 1 113 ? 0.782 8.996 -1.103 1.00 98.56 113 GLU A N 1
ATOM 914 C CA . GLU A 1 113 ? -0.576 8.485 -0.865 1.00 98.56 113 GLU A CA 1
ATOM 915 C C . GLU A 1 113 ? -0.570 7.264 0.063 1.00 98.56 113 GLU A C 1
ATOM 917 O O . GLU A 1 113 ? -1.408 7.176 0.963 1.00 98.56 113 GLU A O 1
ATOM 922 N N . ILE A 1 114 ? 0.398 6.352 -0.084 1.00 98.56 114 ILE A N 1
ATOM 923 C CA . ILE A 1 114 ? 0.567 5.209 0.825 1.00 98.56 114 ILE A CA 1
ATOM 924 C C . ILE A 1 114 ? 0.755 5.686 2.267 1.00 98.56 114 ILE A C 1
ATOM 926 O O . ILE A 1 114 ? 0.105 5.153 3.168 1.00 98.56 114 ILE A O 1
ATOM 930 N N . ASN A 1 115 ? 1.621 6.673 2.504 1.00 98.50 115 ASN A N 1
ATOM 931 C CA . ASN A 1 115 ? 1.867 7.184 3.853 1.00 98.50 115 ASN A CA 1
ATOM 932 C C . ASN A 1 115 ? 0.605 7.807 4.460 1.00 98.50 115 ASN A C 1
ATOM 934 O O . ASN A 1 115 ? 0.269 7.525 5.607 1.00 98.50 115 ASN A O 1
ATOM 938 N N . THR A 1 116 ? -0.167 8.550 3.675 1.00 98.50 116 THR A N 1
ATOM 939 C CA . THR A 1 116 ? -1.430 9.124 4.156 1.00 98.50 116 THR A CA 1
ATOM 940 C C . THR A 1 116 ? -2.505 8.091 4.432 1.00 98.50 116 THR A C 1
ATOM 942 O O . THR A 1 116 ? -3.279 8.237 5.378 1.00 98.50 116 THR A O 1
ATOM 945 N N . LEU A 1 117 ? -2.576 7.025 3.638 1.00 98.62 117 LEU A N 1
ATOM 946 C CA . LEU A 1 117 ? -3.482 5.921 3.937 1.00 98.62 117 LEU A CA 1
ATOM 947 C C . LEU A 1 117 ? -3.062 5.188 5.216 1.00 98.62 117 LEU A C 1
ATOM 949 O O . LEU A 1 117 ? -3.933 4.865 6.018 1.00 98.62 117 LEU A O 1
ATOM 953 N N . LYS A 1 118 ? -1.758 4.999 5.455 1.00 98.38 118 LYS A N 1
ATOM 954 C CA . LYS A 1 118 ? -1.249 4.420 6.710 1.00 98.38 118 LYS A CA 1
ATOM 955 C C . LYS A 1 118 ? -1.610 5.263 7.932 1.00 98.38 118 LYS A C 1
ATOM 957 O O . LYS A 1 118 ? -2.016 4.697 8.941 1.00 98.38 118 LYS A O 1
ATOM 962 N N . GLU A 1 119 ? -1.524 6.589 7.845 1.00 98.50 119 GLU A N 1
ATOM 963 C CA . GLU A 1 119 ? -1.980 7.473 8.929 1.00 98.50 119 GLU A CA 1
ATOM 964 C C . GLU A 1 119 ? -3.475 7.276 9.221 1.00 98.50 119 GLU A C 1
ATOM 966 O O . GLU A 1 119 ? -3.867 7.065 10.367 1.00 98.50 119 GLU A O 1
ATOM 971 N N . LYS A 1 120 ? -4.319 7.210 8.182 1.00 98.38 120 LYS A N 1
ATOM 972 C CA . LYS A 1 120 ? -5.758 6.926 8.352 1.00 98.38 120 LYS A CA 1
ATOM 973 C C . LYS A 1 120 ? -6.015 5.551 8.971 1.00 98.38 120 LYS A C 1
ATOM 975 O O . LYS A 1 120 ? -6.918 5.408 9.793 1.00 98.38 120 LYS A O 1
ATOM 980 N N . VAL A 1 121 ? -5.235 4.540 8.590 1.00 98.38 121 VAL A N 1
ATOM 981 C CA . VAL A 1 121 ? -5.289 3.204 9.200 1.00 98.38 121 VAL A CA 1
ATOM 982 C C . VAL A 1 121 ? -4.942 3.286 10.690 1.00 98.38 121 VAL A C 1
ATOM 984 O O . VAL A 1 121 ? -5.689 2.762 11.516 1.00 98.38 121 VAL A O 1
ATOM 987 N N . ASN A 1 122 ? -3.881 4.007 11.059 1.00 97.88 122 ASN A N 1
ATOM 988 C CA . ASN A 1 122 ? -3.483 4.201 12.457 1.00 97.88 122 ASN A CA 1
ATOM 989 C C . ASN A 1 122 ? -4.574 4.898 13.285 1.00 97.88 122 ASN A C 1
ATOM 991 O O . ASN A 1 122 ? -4.899 4.445 14.386 1.00 97.88 122 ASN A O 1
ATOM 995 N N . GLU A 1 123 ? -5.188 5.958 12.752 1.00 98.12 123 GLU A N 1
ATOM 996 C CA . GLU A 1 123 ? -6.322 6.640 13.389 1.00 98.12 123 GLU A CA 1
ATOM 997 C C . GLU A 1 123 ? -7.479 5.667 13.664 1.00 98.12 123 GLU A C 1
ATOM 999 O O . GLU A 1 123 ? -8.034 5.636 14.769 1.00 98.12 123 GLU A O 1
ATOM 1004 N N . LYS A 1 124 ? -7.821 4.823 12.683 1.00 97.88 124 LYS A N 1
ATOM 1005 C CA . LYS A 1 124 ? -8.887 3.818 12.811 1.00 97.88 124 LYS A CA 1
ATOM 1006 C C . LYS A 1 124 ? -8.541 2.730 13.821 1.00 97.88 124 LYS A C 1
ATOM 1008 O O . LYS A 1 124 ? -9.401 2.373 14.625 1.00 97.88 124 LYS A O 1
ATOM 1013 N N . TYR A 1 125 ? -7.295 2.261 13.865 1.00 97.81 125 TYR A N 1
ATOM 1014 C CA . TYR A 1 125 ? -6.840 1.348 14.918 1.00 97.81 125 TYR A CA 1
ATOM 1015 C C . TYR A 1 125 ? -6.957 1.973 16.315 1.00 97.81 125 TYR A C 1
ATOM 1017 O O . TYR A 1 125 ? -7.350 1.288 17.261 1.00 97.81 125 TYR A O 1
ATOM 1025 N N . GLY A 1 126 ? -6.698 3.278 16.449 1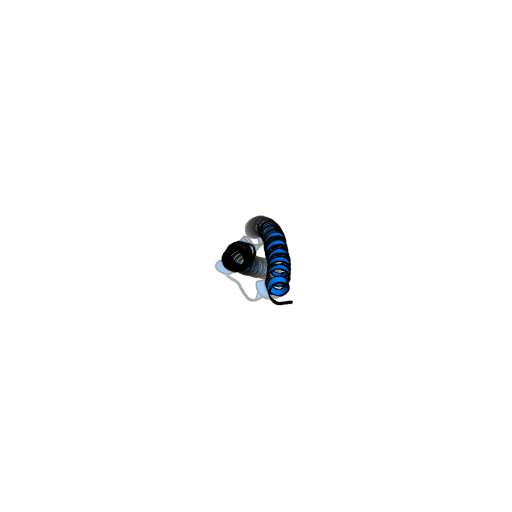.00 97.88 126 GLY A N 1
ATOM 1026 C CA . GLY A 1 126 ? -6.937 4.018 17.690 1.00 97.88 126 GLY A CA 1
ATOM 1027 C C . GLY A 1 126 ? -8.408 3.985 18.122 1.00 97.88 126 GLY A C 1
ATOM 1028 O O . GLY A 1 126 ? -8.714 3.685 19.280 1.00 97.88 126 GLY A O 1
ATOM 1029 N N . VAL A 1 127 ? -9.331 4.218 17.184 1.00 98.12 127 VAL A N 1
ATOM 1030 C CA . VAL A 1 127 ? -10.780 4.113 17.432 1.00 98.12 127 VAL A CA 1
ATOM 1031 C C . VAL A 1 127 ? -11.174 2.689 17.829 1.00 98.12 127 VAL A C 1
ATOM 1033 O O . VAL A 1 127 ? -11.873 2.505 18.827 1.00 98.12 127 VAL A O 1
ATOM 1036 N N . LEU A 1 128 ? -10.702 1.682 17.091 1.00 98.25 128 LEU A N 1
ATOM 1037 C CA . LEU A 1 128 ? -10.985 0.274 17.365 1.00 98.25 128 LEU A CA 1
ATOM 1038 C C . LEU A 1 128 ? -10.503 -0.137 18.762 1.00 98.25 128 LEU A C 1
ATOM 1040 O O . LEU A 1 128 ? -11.259 -0.746 19.516 1.00 98.25 128 LEU A O 1
ATOM 1044 N N . SER A 1 129 ? -9.291 0.267 19.147 1.00 98.19 129 SER A N 1
ATOM 1045 C CA . SER A 1 129 ? -8.747 0.038 20.490 1.00 98.19 129 SER A CA 1
ATOM 1046 C C . SER A 1 129 ? -9.635 0.657 21.579 1.00 98.19 129 SER A C 1
ATOM 1048 O O . SER A 1 129 ? -9.984 -0.001 22.562 1.00 98.19 129 SER A O 1
ATOM 1050 N N . GLY A 1 130 ? -10.108 1.892 21.372 1.00 98.44 130 GLY A N 1
ATOM 1051 C CA . GLY A 1 130 ? -11.078 2.531 22.265 1.00 98.44 130 GLY A CA 1
ATOM 1052 C C . GLY A 1 130 ? -12.391 1.748 22.393 1.00 98.44 130 GLY A C 1
ATOM 1053 O O . GLY A 1 130 ? -12.927 1.605 23.496 1.00 98.44 130 GLY A O 1
ATOM 1054 N N . LEU A 1 131 ? -12.897 1.194 21.288 1.00 98.44 131 LEU A N 1
ATOM 1055 C CA . LEU A 1 131 ? -14.105 0.366 21.285 1.00 98.44 131 LEU A CA 1
ATOM 1056 C C . LEU A 1 131 ? -13.907 -0.957 22.030 1.00 98.44 131 LEU A C 1
ATOM 1058 O O . LEU A 1 131 ? -14.813 -1.357 22.764 1.00 98.44 131 LEU A O 1
ATOM 1062 N N . VAL A 1 132 ? -12.748 -1.602 21.878 1.00 98.19 132 VAL A N 1
ATOM 1063 C CA . VAL A 1 132 ? -12.386 -2.835 22.597 1.00 98.19 132 VAL A CA 1
ATOM 1064 C C . VAL A 1 132 ? -12.296 -2.578 24.103 1.00 98.19 132 VAL A C 1
ATOM 1066 O O . VAL A 1 132 ? -12.922 -3.288 24.885 1.00 98.19 132 VAL A O 1
ATOM 1069 N N . ASN A 1 133 ? -11.650 -1.490 24.526 1.00 98.25 133 ASN A N 1
ATOM 1070 C CA . ASN A 1 133 ? -11.600 -1.122 25.946 1.00 98.25 133 ASN A CA 1
ATOM 1071 C C . ASN A 1 133 ? -13.002 -0.866 26.528 1.00 98.25 133 ASN A C 1
ATOM 1073 O O . ASN A 1 133 ? -13.330 -1.308 27.632 1.00 98.25 133 ASN A O 1
ATOM 1077 N N . ALA A 1 134 ? -13.868 -0.179 25.775 1.00 98.25 134 ALA A N 1
ATOM 1078 C CA . ALA A 1 134 ? -15.253 0.039 26.184 1.00 98.25 134 ALA A CA 1
ATOM 1079 C C . ALA A 1 134 ? -16.056 -1.273 26.263 1.00 98.25 134 ALA A C 1
ATOM 1081 O O . ALA A 1 134 ? -16.940 -1.408 27.111 1.00 98.25 134 ALA A O 1
ATOM 1082 N N . TRP A 1 135 ? -15.762 -2.249 25.402 1.00 98.19 135 TRP A N 1
ATOM 1083 C CA . TRP A 1 135 ? -16.364 -3.579 25.463 1.00 98.19 135 TRP A CA 1
ATOM 1084 C C . TRP A 1 135 ? -15.999 -4.320 26.751 1.00 98.19 135 TRP A C 1
ATOM 1086 O O . TRP A 1 135 ? -16.886 -4.909 27.376 1.00 98.19 135 TRP A O 1
ATOM 1096 N N . ASP A 1 136 ? -14.740 -4.260 27.176 1.00 97.94 136 ASP A N 1
ATOM 1097 C CA . ASP A 1 136 ? -14.272 -4.918 28.400 1.00 97.94 136 ASP A CA 1
ATOM 1098 C C . ASP A 1 136 ? -14.893 -4.301 29.661 1.00 97.94 136 ASP A C 1
ATOM 1100 O O . ASP A 1 136 ? -15.369 -5.022 30.547 1.00 97.94 136 ASP A O 1
ATOM 1104 N N . ASP A 1 137 ? -15.009 -2.971 29.710 1.00 97.81 137 ASP A N 1
ATOM 1105 C CA . ASP A 1 137 ? -15.744 -2.265 30.767 1.00 97.81 137 ASP A CA 1
ATOM 1106 C C . ASP A 1 137 ? -17.228 -2.676 30.798 1.00 97.81 137 ASP A C 1
ATOM 1108 O O . ASP A 1 137 ? -17.781 -2.985 31.859 1.00 97.81 137 ASP A O 1
ATOM 1112 N N . LEU A 1 138 ? -17.880 -2.764 29.633 1.00 97.56 138 LEU A N 1
ATOM 1113 C CA . LEU A 1 138 ? -19.260 -3.249 29.539 1.00 97.56 138 LEU A CA 1
ATOM 1114 C C . LEU A 1 138 ? -19.389 -4.704 30.006 1.00 97.56 138 LEU A C 1
ATOM 1116 O O . LEU A 1 138 ? -20.367 -5.037 30.676 1.00 97.56 138 LEU A O 1
ATOM 1120 N N . CYS A 1 139 ? -18.427 -5.572 29.681 1.00 96.12 139 CYS A N 1
ATOM 1121 C CA . CYS A 1 139 ? -18.406 -6.956 30.152 1.00 96.12 139 CYS A CA 1
ATOM 1122 C C . CYS A 1 139 ? -18.296 -7.027 31.675 1.00 96.12 139 CYS A C 1
ATOM 1124 O O . CYS A 1 139 ? -19.101 -7.720 32.298 1.00 96.12 139 CYS A O 1
ATOM 1126 N N . THR A 1 140 ? -17.382 -6.255 32.260 1.00 96.50 140 THR A N 1
ATOM 1127 C CA . THR A 1 140 ? -17.174 -6.168 33.711 1.00 96.50 140 THR A CA 1
ATOM 1128 C C . THR A 1 140 ? -18.437 -5.675 34.417 1.00 96.50 140 THR A C 1
ATOM 1130 O O . THR A 1 140 ? -18.939 -6.311 35.344 1.00 96.50 140 THR A O 1
ATOM 1133 N N . LYS A 1 141 ? -19.034 -4.581 33.926 1.00 95.38 141 LYS A N 1
ATOM 1134 C CA . LYS A 1 141 ? -20.286 -4.037 34.471 1.00 95.38 141 LYS A CA 1
ATOM 1135 C C . LYS A 1 141 ? -21.425 -5.041 34.413 1.00 95.38 141 LYS A C 1
ATOM 1137 O O . LYS A 1 141 ? -22.196 -5.116 35.359 1.00 95.38 141 LYS A O 1
ATOM 1142 N N . ILE A 1 142 ? -21.536 -5.805 33.325 1.00 94.25 142 ILE A N 1
ATOM 1143 C CA . ILE A 1 142 ? -22.551 -6.854 33.176 1.00 94.25 142 ILE A CA 1
ATOM 1144 C C . ILE A 1 142 ? -22.298 -8.013 34.148 1.00 94.25 142 ILE A C 1
ATOM 1146 O O . ILE A 1 142 ? -23.251 -8.495 34.752 1.00 94.25 142 ILE A O 1
ATOM 1150 N N . GLN A 1 143 ? -21.048 -8.457 34.310 1.00 92.31 143 GLN A N 1
ATOM 1151 C CA . GLN A 1 143 ? -20.683 -9.530 35.243 1.00 92.31 143 GLN A CA 1
ATOM 1152 C C . GLN A 1 143 ? -21.028 -9.170 36.691 1.00 92.31 143 GLN A C 1
ATOM 1154 O O . GLN A 1 143 ? -21.570 -10.005 37.406 1.00 92.31 143 GLN A O 1
ATOM 1159 N N . ASN A 1 144 ? -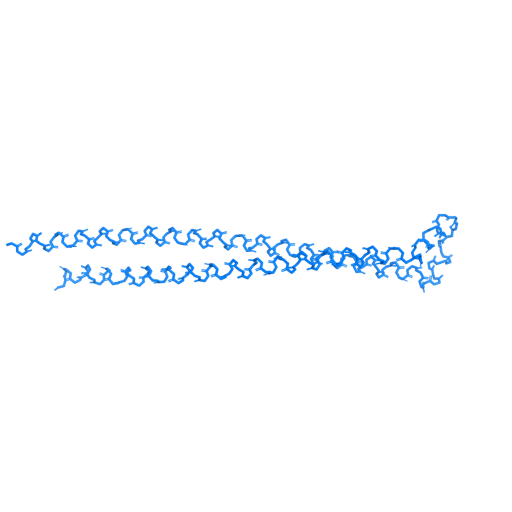20.832 -7.910 37.085 1.00 91.56 144 ASN A N 1
ATOM 1160 C CA . ASN A 1 144 ? -21.165 -7.417 38.424 1.00 91.56 144 ASN A CA 1
ATOM 1161 C C . ASN A 1 144 ? -22.667 -7.465 38.772 1.00 91.56 144 ASN A C 1
ATOM 1163 O O . ASN A 1 144 ? -23.014 -7.263 39.926 1.00 91.56 144 ASN A O 1
ATOM 1167 N N . PHE A 1 145 ? -23.570 -7.736 37.820 1.00 88.19 145 PHE A N 1
ATOM 1168 C CA . PHE A 1 145 ? -24.981 -8.020 38.139 1.00 88.19 145 PHE A CA 1
ATOM 1169 C C . PHE A 1 145 ? -25.217 -9.452 38.642 1.00 88.19 145 PHE A C 1
ATOM 1171 O O . PHE A 1 145 ? -26.319 -9.752 39.103 1.00 88.19 145 PHE A O 1
ATOM 1178 N N . PHE A 1 146 ? -24.235 -10.343 38.493 1.00 81.88 146 PHE A N 1
ATOM 1179 C CA . PHE A 1 146 ? -24.343 -11.766 38.827 1.00 81.88 146 PHE A CA 1
ATOM 1180 C C . PHE A 1 146 ? -23.452 -12.195 40.000 1.00 81.88 146 PHE A C 1
ATOM 1182 O O . PHE A 1 146 ? -23.574 -13.339 40.439 1.00 81.88 146 PHE A O 1
ATOM 1189 N N . ASN A 1 147 ? -22.592 -11.295 40.481 1.00 74.94 147 ASN A N 1
ATOM 1190 C CA . ASN A 1 147 ? -21.764 -11.457 41.678 1.00 74.94 147 ASN A CA 1
ATOM 1191 C C . ASN A 1 147 ? -22.442 -10.773 42.868 1.00 74.94 147 ASN A C 1
ATOM 1193 O O . ASN A 1 147 ? -22.347 -11.323 43.985 1.00 74.94 147 ASN A O 1
#

Organism: Agathobacter rectalis (strain ATCC 33656 / DSM 3377 / JCM 17463 / KCTC 5835 / VPI 0990) (NCBI:txid515619)

Secondary structure (DSSP, 8-state):
-HHHHHHHHHHHHHHHHHHHHHHHHHHHHHHHHHHHHHHHHHHHHHHHHHHHHHHHHHHHHHHHHHH-HHHHHHS-SHHHHHHHHHHHSSHHHHHHHHHHHHHHHHHHHHHHHHHHHHHHHHHHHHHHHHHHHHHHHHHHHHHTTT-

pLDDT: mean 91.4, std 9.76, range [52.78, 98.69]